Protein AF-X1GSB8-F1 (afdb_monomer_lite)

Secondary structure (DSSP, 8-state):
-PPP---TTSTTS-S----HHHHHHHHHHHHHHHSSHHHHHHHHHHTT--B-HHHHHHHHHHTTS---HHHHHHHHHHHHHTTSEEEEEETTTTEEEEEE-TTGGGGGGTT-

Sequence (112 aa):
MPLERREDLSESWSKHDKTADQTREFHALYLKAVNHPIRRAILEILNQKPMTEGELFEILKEREILNEKDMLKYHLDFLEKGYCIEKISDQQTNKTLYKITQEGTVVDYLDK

Foldseek 3Di:
DDDDDDPPVVPPPPDDPDPPVSVVVLVVLLCVLLPDPLSLVLLVVLVVDWDALVVSQVVCVVVVNDDDSVVSVVSVVSCVSNVQWDWDADPVVRGITIHGDPSNVCSVVPPD

Organism: NCBI:txid412755

Structure (mmCIF, N/CA/C/O backbone):
data_AF-X1GSB8-F1
#
_entry.id   AF-X1GSB8-F1
#
loop_
_atom_site.group_PDB
_atom_site.id
_atom_site.type_symbol
_atom_site.label_atom_id
_atom_site.label_alt_id
_atom_site.label_comp_id
_atom_site.label_asym_id
_atom_site.label_entity_id
_atom_site.label_seq_id
_atom_site.pdbx_PDB_ins_code
_atom_site.Cartn_x
_atom_site.Cartn_y
_atom_site.Cartn_z
_atom_site.occupancy
_atom_site.B_iso_or_equiv
_atom_site.auth_seq_id
_atom_site.auth_comp_id
_atom_site.auth_asym_id
_atom_site.auth_atom_id
_atom_site.pdbx_PDB_model_num
ATOM 1 N N . MET A 1 1 ? 36.207 39.137 -27.459 1.00 42.72 1 MET A N 1
ATOM 2 C CA . MET A 1 1 ? 34.744 38.969 -27.336 1.00 42.72 1 MET A CA 1
ATOM 3 C C . MET A 1 1 ? 34.481 37.527 -26.933 1.00 42.72 1 MET A C 1
ATOM 5 O O . MET A 1 1 ? 34.923 36.659 -27.677 1.00 42.72 1 MET A O 1
ATOM 9 N N . PRO A 1 2 ? 33.893 37.247 -25.758 1.00 40.47 2 PRO A N 1
ATOM 10 C CA . PRO A 1 2 ? 33.609 35.882 -25.337 1.00 40.47 2 PRO A CA 1
ATOM 11 C C . PRO A 1 2 ? 32.268 35.437 -25.930 1.00 40.47 2 PRO A C 1
ATOM 13 O O . PRO A 1 2 ? 31.261 36.120 -25.772 1.00 40.47 2 PRO A O 1
ATOM 16 N N . LEU A 1 3 ? 32.283 34.314 -26.645 1.00 46.50 3 LEU A N 1
ATOM 17 C CA . LEU A 1 3 ? 31.078 33.633 -27.108 1.00 46.50 3 LEU A CA 1
ATOM 18 C C . LEU A 1 3 ? 30.434 32.944 -25.902 1.00 46.50 3 LEU A C 1
ATOM 20 O O . LEU A 1 3 ? 31.074 32.160 -25.203 1.00 46.50 3 LEU A O 1
ATOM 24 N N . GLU A 1 4 ? 29.192 33.322 -25.629 1.00 50.09 4 GLU A N 1
ATOM 25 C CA . GLU A 1 4 ? 28.408 32.871 -24.491 1.00 50.09 4 GLU A CA 1
ATOM 26 C C . GLU A 1 4 ? 28.128 31.363 -24.541 1.00 50.09 4 GLU A C 1
ATOM 28 O O . GLU A 1 4 ? 27.802 30.791 -25.583 1.00 50.09 4 GLU A O 1
ATOM 33 N N . ARG A 1 5 ? 28.263 30.758 -23.355 1.00 53.19 5 ARG A N 1
ATOM 34 C CA . ARG A 1 5 ? 27.875 29.400 -22.966 1.00 53.19 5 ARG A CA 1
ATOM 35 C C . ARG A 1 5 ? 26.601 28.918 -23.673 1.00 53.19 5 ARG A C 1
ATOM 37 O O . ARG A 1 5 ? 25.530 29.479 -23.469 1.00 53.19 5 ARG A O 1
ATOM 44 N N . ARG A 1 6 ? 26.719 27.807 -24.401 1.00 53.28 6 ARG A N 1
ATOM 45 C CA . ARG A 1 6 ? 25.609 26.915 -24.767 1.00 53.28 6 ARG A CA 1
ATOM 46 C C . ARG A 1 6 ? 26.028 25.463 -24.562 1.00 53.28 6 ARG A C 1
ATOM 48 O O . ARG A 1 6 ? 26.211 24.735 -25.526 1.00 53.28 6 ARG A O 1
ATOM 55 N N . GLU A 1 7 ? 26.209 25.063 -23.310 1.00 44.41 7 GLU A N 1
ATOM 56 C CA . GLU A 1 7 ? 26.341 23.646 -22.926 1.00 44.41 7 GLU A CA 1
ATOM 57 C C . GLU A 1 7 ? 25.606 23.364 -21.601 1.00 44.41 7 GLU A C 1
ATOM 59 O O . GLU A 1 7 ? 25.982 22.482 -20.839 1.00 44.41 7 GLU A O 1
ATOM 64 N N . ASP A 1 8 ? 24.535 24.106 -21.310 1.00 45.81 8 ASP A N 1
ATOM 65 C CA . ASP A 1 8 ? 23.658 23.900 -20.146 1.00 45.81 8 ASP A CA 1
ATOM 66 C C . ASP A 1 8 ? 22.499 22.919 -20.418 1.00 45.81 8 ASP A C 1
ATOM 68 O O . ASP A 1 8 ? 21.674 22.663 -19.548 1.00 45.81 8 ASP A O 1
ATOM 72 N N . LEU A 1 9 ? 22.455 22.290 -21.598 1.00 46.22 9 LEU A N 1
ATOM 73 C CA . LEU A 1 9 ? 21.448 21.275 -21.944 1.00 46.22 9 LEU A CA 1
ATOM 74 C C . LEU A 1 9 ? 21.887 19.825 -21.663 1.00 46.22 9 LEU A C 1
ATOM 76 O O . LEU A 1 9 ? 21.150 18.897 -21.990 1.00 46.22 9 LEU A O 1
ATOM 80 N N . SER A 1 10 ? 23.048 19.602 -21.034 1.00 39.75 10 SER A N 1
ATOM 81 C CA . SER A 1 10 ? 23.478 18.258 -20.598 1.00 39.75 10 SER A CA 1
ATOM 82 C C . SER A 1 10 ? 23.073 17.919 -19.156 1.00 39.75 10 SER A C 1
ATOM 84 O O . SER A 1 10 ? 23.164 16.765 -18.739 1.00 39.75 10 SER A O 1
ATOM 86 N N . GLU A 1 11 ? 22.561 18.891 -18.394 1.00 41.50 11 GLU A N 1
ATOM 87 C CA . GLU A 1 11 ? 22.343 18.743 -16.949 1.00 41.50 11 GLU A CA 1
ATOM 88 C C . GLU A 1 11 ? 20.971 18.155 -16.565 1.00 41.50 11 GLU A C 1
ATOM 90 O O . GLU A 1 11 ? 20.666 18.005 -15.383 1.00 41.50 11 GLU A O 1
ATOM 95 N N . SER A 1 12 ? 20.142 17.759 -17.541 1.00 41.03 12 SER A N 1
ATOM 96 C CA . SER A 1 12 ? 18.791 17.235 -17.273 1.00 41.03 12 SER A CA 1
ATOM 97 C C . SER A 1 12 ? 18.587 15.743 -17.567 1.00 41.03 12 SER A C 1
ATOM 99 O O . SER A 1 12 ? 17.512 15.230 -17.254 1.00 41.03 12 SER A O 1
ATOM 101 N N . TRP A 1 13 ? 19.569 15.017 -18.114 1.00 33.41 13 TRP A N 1
ATOM 102 C CA . TRP A 1 13 ? 19.418 13.585 -18.452 1.00 33.41 13 TRP A CA 1
ATOM 103 C C . TRP A 1 13 ? 20.298 12.627 -17.631 1.00 33.41 13 TRP A C 1
ATOM 105 O O . TRP A 1 13 ? 20.325 11.435 -17.912 1.00 33.41 13 TRP A O 1
ATOM 115 N N . SER A 1 14 ? 20.972 13.097 -16.574 1.00 40.19 14 SER A N 1
ATOM 116 C CA . SER A 1 14 ? 21.894 12.275 -15.766 1.00 40.19 14 SER A CA 1
ATOM 117 C C . SER A 1 14 ? 21.388 11.909 -14.364 1.00 40.19 14 SER A C 1
ATOM 119 O O . SER A 1 14 ? 22.173 11.754 -13.428 1.00 40.19 14 SER A O 1
ATOM 121 N N . LYS A 1 15 ? 20.079 11.715 -14.177 1.00 42.41 15 LYS A N 1
ATOM 122 C CA . LYS A 1 15 ? 19.570 11.122 -12.930 1.00 42.41 15 LYS A CA 1
ATOM 123 C C . LYS A 1 15 ? 18.938 9.763 -13.192 1.00 42.41 15 LYS A C 1
ATOM 125 O O . LYS A 1 15 ? 17.732 9.639 -13.350 1.00 42.41 15 LYS A O 1
ATOM 130 N N . HIS A 1 16 ? 19.829 8.770 -13.143 1.00 43.00 16 HIS A N 1
ATOM 131 C CA . HIS A 1 16 ? 19.591 7.330 -13.019 1.00 43.00 16 HIS A CA 1
ATOM 132 C C . HIS A 1 16 ? 19.532 6.541 -14.327 1.00 43.00 16 HIS A C 1
ATOM 134 O O . HIS A 1 16 ? 18.508 5.966 -14.682 1.00 43.00 16 HIS A O 1
ATOM 140 N N . ASP A 1 17 ? 20.697 6.401 -14.962 1.00 48.06 17 ASP A N 1
ATOM 141 C CA . ASP A 1 17 ? 20.990 5.217 -15.771 1.00 48.06 17 ASP A CA 1
ATOM 142 C C . ASP A 1 17 ? 21.057 4.012 -14.808 1.00 48.06 17 ASP A C 1
ATOM 144 O O . ASP A 1 17 ? 22.088 3.722 -14.197 1.00 48.06 17 ASP A O 1
ATOM 148 N N . LYS A 1 18 ? 19.907 3.383 -14.535 1.00 56.56 18 LYS A N 1
ATOM 149 C CA . LYS A 1 18 ? 19.864 2.124 -13.779 1.00 56.56 18 LYS A CA 1
ATOM 150 C C . LYS A 1 18 ? 20.577 1.072 -14.626 1.00 56.56 18 LYS A C 1
ATOM 152 O O . LYS A 1 18 ? 20.245 0.900 -15.798 1.00 56.56 18 LYS A O 1
ATOM 157 N N . THR A 1 19 ? 21.547 0.359 -14.056 1.00 65.00 19 THR A N 1
ATOM 158 C CA . THR A 1 19 ? 22.216 -0.728 -14.787 1.00 65.00 19 THR A CA 1
ATOM 159 C C . THR A 1 19 ? 21.186 -1.786 -15.206 1.00 65.00 19 THR A C 1
ATOM 161 O O . THR A 1 19 ? 20.157 -1.958 -14.551 1.00 65.00 19 THR A O 1
ATOM 164 N N . ALA A 1 20 ? 21.434 -2.514 -16.301 1.00 67.31 20 ALA A N 1
ATOM 165 C CA . ALA A 1 20 ? 20.490 -3.513 -16.819 1.00 67.31 20 ALA A CA 1
ATOM 166 C C . ALA A 1 20 ? 20.045 -4.544 -15.756 1.00 67.31 20 ALA A C 1
ATOM 168 O O . ALA A 1 20 ? 18.897 -4.993 -15.768 1.00 67.31 20 ALA A O 1
ATOM 169 N N . ASP A 1 21 ? 20.925 -4.865 -14.805 1.00 65.38 21 ASP A N 1
ATOM 170 C CA . ASP A 1 21 ? 20.626 -5.748 -13.676 1.00 65.38 21 ASP A CA 1
ATOM 171 C C . ASP A 1 21 ? 19.705 -5.095 -12.637 1.00 65.38 21 ASP A C 1
ATOM 173 O O . ASP A 1 21 ? 18.730 -5.717 -12.221 1.00 65.38 21 ASP A O 1
ATOM 177 N N . GLN A 1 22 ? 19.918 -3.820 -12.294 1.00 63.53 22 GLN A N 1
ATOM 178 C CA . GLN A 1 22 ? 19.013 -3.072 -11.409 1.00 63.53 22 GLN A CA 1
ATOM 179 C C . GLN A 1 22 ? 17.611 -2.945 -12.014 1.00 63.53 22 GLN A C 1
ATOM 181 O O . GLN A 1 22 ? 16.605 -3.045 -11.311 1.00 63.53 22 GLN A O 1
ATOM 186 N N . THR A 1 23 ? 17.535 -2.767 -13.333 1.00 73.44 23 THR A N 1
ATOM 187 C CA . THR A 1 23 ? 16.269 -2.731 -14.072 1.00 73.44 23 THR A CA 1
ATOM 188 C C . THR A 1 23 ? 15.580 -4.100 -14.065 1.00 73.44 23 THR A C 1
ATOM 190 O O . THR A 1 23 ? 14.370 -4.172 -13.852 1.00 73.44 23 THR A O 1
ATOM 193 N N . ARG A 1 24 ? 16.325 -5.206 -14.208 1.00 76.44 24 ARG A N 1
ATOM 194 C CA . ARG A 1 24 ? 15.780 -6.573 -14.089 1.00 76.44 24 ARG A CA 1
ATOM 195 C C . ARG A 1 24 ? 15.260 -6.888 -12.693 1.00 76.44 24 ARG A C 1
ATOM 197 O O . ARG A 1 24 ? 14.158 -7.421 -12.572 1.00 76.44 24 ARG A O 1
ATOM 204 N N . GLU A 1 25 ? 16.032 -6.579 -11.658 1.00 79.69 25 GLU A N 1
ATOM 205 C CA . GLU A 1 25 ? 15.633 -6.805 -10.266 1.00 79.69 25 GLU A CA 1
ATOM 206 C C . GLU A 1 25 ? 14.380 -6.002 -9.917 1.00 79.69 25 GLU A C 1
ATOM 208 O O . GLU A 1 25 ? 13.433 -6.549 -9.344 1.00 79.69 25 GLU A O 1
ATOM 213 N N . PHE A 1 26 ? 14.329 -4.741 -10.352 1.00 80.00 26 PHE A N 1
ATOM 214 C C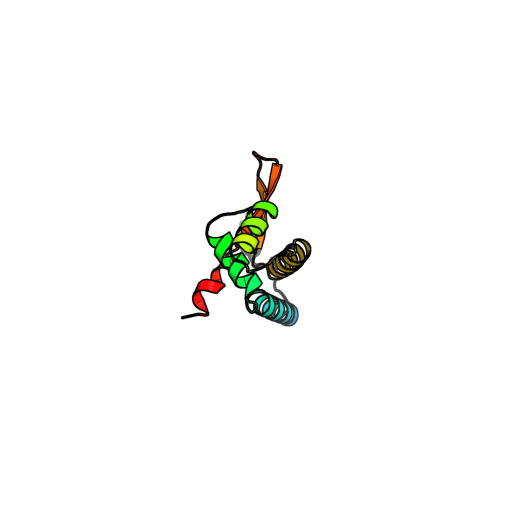A . PHE A 1 26 ? 13.149 -3.894 -10.225 1.00 80.00 26 PHE A CA 1
ATOM 215 C C . PHE A 1 26 ? 11.930 -4.505 -10.925 1.00 80.00 26 PHE A C 1
ATOM 217 O O . PHE A 1 26 ? 10.888 -4.668 -10.294 1.00 80.00 26 PHE A O 1
ATOM 224 N N . HIS A 1 27 ? 12.051 -4.903 -12.196 1.00 82.06 27 HIS A N 1
ATOM 225 C CA . HIS A 1 27 ? 10.934 -5.507 -12.929 1.00 82.06 27 HIS A CA 1
ATOM 226 C C . HIS A 1 27 ? 10.446 -6.803 -12.281 1.00 82.06 27 HIS A C 1
ATOM 228 O O . HIS A 1 27 ? 9.241 -7.027 -12.186 1.00 82.06 27 HIS A O 1
ATOM 234 N N . ALA A 1 28 ? 11.358 -7.649 -11.800 1.00 86.88 28 ALA A N 1
ATOM 235 C CA . ALA A 1 28 ? 10.992 -8.881 -11.113 1.00 86.88 28 ALA A CA 1
ATOM 236 C C . ALA A 1 28 ? 10.244 -8.600 -9.801 1.00 86.88 28 ALA A C 1
ATOM 238 O O . ALA A 1 28 ? 9.274 -9.291 -9.483 1.00 86.88 28 ALA A O 1
ATOM 239 N N . LEU A 1 29 ? 10.677 -7.594 -9.039 1.00 87.81 29 LEU A N 1
ATOM 240 C CA . LEU A 1 29 ? 10.024 -7.189 -7.797 1.00 87.81 29 LEU A CA 1
ATOM 241 C C . LEU A 1 29 ? 8.646 -6.576 -8.055 1.00 87.81 29 LEU A C 1
ATOM 243 O O . LEU A 1 29 ? 7.681 -6.962 -7.399 1.00 87.81 29 LEU A O 1
ATOM 247 N N . TYR A 1 30 ? 8.546 -5.697 -9.051 1.00 88.44 30 TYR A N 1
ATOM 248 C CA . TYR A 1 30 ? 7.292 -5.115 -9.514 1.00 88.44 30 TYR A CA 1
ATOM 249 C C . TYR A 1 30 ? 6.288 -6.197 -9.928 1.00 88.44 30 TYR A C 1
ATOM 251 O O . TYR A 1 30 ? 5.177 -6.242 -9.405 1.00 88.44 30 TYR A O 1
ATOM 259 N N . LEU A 1 31 ? 6.697 -7.136 -10.789 1.00 88.38 31 LEU A N 1
ATOM 260 C CA . LEU A 1 31 ? 5.835 -8.237 -11.230 1.00 88.38 31 LEU A CA 1
ATOM 261 C C . LEU A 1 31 ? 5.354 -9.084 -10.051 1.00 88.38 31 LEU A C 1
ATOM 263 O O . LEU A 1 31 ? 4.181 -9.441 -9.984 1.00 88.38 31 LEU A O 1
ATOM 267 N N . LYS A 1 32 ? 6.228 -9.374 -9.080 1.00 90.00 32 LYS A N 1
ATOM 268 C CA . LYS A 1 32 ? 5.823 -10.061 -7.845 1.00 90.00 32 LYS A CA 1
ATOM 269 C C . LYS A 1 32 ? 4.831 -9.231 -7.028 1.00 90.00 32 LYS A C 1
ATOM 271 O O . LYS A 1 32 ? 3.951 -9.811 -6.392 1.00 90.00 32 LYS A O 1
ATOM 276 N N . ALA A 1 33 ? 4.967 -7.906 -7.018 1.00 90.88 33 ALA A N 1
ATOM 277 C CA . ALA A 1 33 ? 4.103 -7.015 -6.255 1.00 90.88 33 ALA A CA 1
ATOM 278 C C . ALA A 1 33 ? 2.680 -7.035 -6.821 1.00 90.88 33 ALA A C 1
ATOM 280 O O . ALA A 1 33 ? 1.738 -7.281 -6.067 1.00 90.88 33 ALA A O 1
ATOM 281 N N . VAL A 1 34 ? 2.535 -6.897 -8.139 1.00 89.56 34 VAL A N 1
ATOM 282 C CA . VAL A 1 34 ? 1.222 -6.855 -8.801 1.00 89.56 34 VAL A CA 1
ATOM 283 C C . VAL A 1 34 ? 0.588 -8.239 -8.989 1.00 89.56 34 VAL A C 1
ATOM 285 O O . VAL A 1 34 ? -0.631 -8.354 -8.943 1.00 89.56 34 VAL A O 1
ATOM 288 N N . ASN A 1 35 ? 1.369 -9.322 -9.094 1.00 89.50 35 ASN A N 1
ATOM 289 C CA . ASN A 1 35 ? 0.843 -10.688 -9.262 1.00 89.50 35 ASN A CA 1
ATOM 290 C C . ASN A 1 35 ? 0.467 -11.362 -7.931 1.00 89.50 35 ASN A C 1
ATOM 292 O O . ASN A 1 35 ? 0.911 -12.472 -7.631 1.00 89.50 35 ASN A O 1
ATOM 296 N N . HIS A 1 36 ? -0.335 -10.697 -7.098 1.00 92.94 36 HIS A N 1
ATOM 297 C CA . HIS A 1 36 ? -0.855 -11.288 -5.863 1.00 92.94 36 HIS A CA 1
ATOM 298 C C . HIS A 1 36 ? -2.244 -10.748 -5.524 1.00 92.94 36 HIS A C 1
ATOM 300 O O . HIS A 1 36 ? -2.395 -9.531 -5.411 1.00 92.94 36 HIS A O 1
ATOM 306 N N . PRO A 1 37 ? -3.243 -11.614 -5.273 1.00 92.69 37 PRO A N 1
ATOM 307 C CA . PRO A 1 37 ? -4.648 -11.211 -5.181 1.00 92.69 37 PRO A CA 1
ATOM 308 C C . PRO A 1 37 ? -4.894 -10.137 -4.115 1.00 92.69 37 PRO A C 1
ATOM 310 O O . PRO A 1 37 ? -5.491 -9.109 -4.406 1.00 92.69 37 PRO A O 1
ATOM 313 N N . ILE A 1 38 ? -4.331 -10.303 -2.912 1.00 95.62 38 ILE A N 1
ATOM 314 C CA . ILE A 1 38 ? -4.483 -9.308 -1.835 1.00 95.62 38 ILE A CA 1
ATOM 315 C C . ILE A 1 38 ? -3.847 -7.960 -2.210 1.00 95.62 38 ILE A C 1
ATOM 317 O O . ILE A 1 38 ? -4.390 -6.906 -1.896 1.00 95.62 38 ILE A O 1
ATOM 321 N N . ARG A 1 39 ? -2.705 -7.972 -2.909 1.00 95.81 39 ARG A N 1
ATOM 322 C CA . ARG A 1 39 ? -2.013 -6.740 -3.307 1.00 95.81 39 ARG A CA 1
ATOM 323 C C . ARG A 1 39 ? -2.767 -6.017 -4.417 1.00 95.81 39 ARG A C 1
ATOM 325 O O . ARG A 1 39 ? -2.871 -4.799 -4.358 1.00 95.81 39 ARG A O 1
ATOM 332 N N . ARG A 1 40 ? -3.353 -6.758 -5.361 1.00 94.19 40 ARG A N 1
ATOM 333 C CA . ARG A 1 40 ? -4.259 -6.205 -6.378 1.00 94.19 40 ARG A CA 1
ATOM 334 C C . ARG A 1 40 ? -5.478 -5.558 -5.733 1.00 94.19 40 ARG A C 1
ATOM 336 O O . ARG A 1 40 ? -5.728 -4.392 -5.997 1.00 94.19 40 ARG A O 1
ATOM 343 N N . ALA A 1 41 ? -6.122 -6.241 -4.788 1.00 95.00 41 ALA A N 1
ATOM 344 C CA . ALA A 1 41 ? -7.243 -5.673 -4.042 1.00 95.00 41 ALA A CA 1
ATOM 345 C C . ALA A 1 41 ? -6.861 -4.392 -3.276 1.00 95.00 41 ALA A C 1
ATOM 347 O O . ALA A 1 41 ? -7.610 -3.419 -3.285 1.00 95.00 41 ALA A O 1
ATOM 348 N N . ILE A 1 42 ? -5.682 -4.359 -2.640 1.00 96.62 42 ILE A N 1
ATOM 349 C CA . ILE A 1 42 ? -5.157 -3.140 -2.002 1.00 96.62 42 ILE A CA 1
ATOM 350 C C . ILE A 1 42 ? -5.009 -2.010 -3.028 1.00 96.62 42 ILE A C 1
ATOM 352 O O . ILE A 1 42 ? -5.457 -0.894 -2.770 1.00 96.62 42 ILE A O 1
ATOM 356 N N . LEU A 1 43 ? -4.398 -2.288 -4.183 1.00 95.88 43 LEU A N 1
ATOM 357 C CA . LEU A 1 43 ? -4.197 -1.297 -5.240 1.00 95.88 43 LEU A CA 1
ATOM 358 C C . LEU A 1 43 ? -5.532 -0.792 -5.803 1.00 95.88 43 LEU A C 1
ATOM 360 O O . LEU A 1 43 ? -5.708 0.415 -5.915 1.00 95.88 43 LEU A O 1
ATOM 364 N N . GLU A 1 44 ? -6.505 -1.667 -6.052 1.00 94.25 44 GLU A N 1
ATOM 365 C CA . GLU A 1 44 ? -7.860 -1.296 -6.491 1.00 94.25 44 GLU A CA 1
ATOM 366 C C . GLU A 1 44 ? -8.558 -0.348 -5.504 1.00 94.25 44 GLU A C 1
ATOM 368 O O . GLU A 1 44 ? -9.188 0.631 -5.911 1.00 94.25 44 GLU A O 1
ATOM 373 N N . ILE A 1 45 ? -8.432 -0.608 -4.197 1.00 95.75 45 ILE A N 1
ATOM 374 C CA . ILE A 1 45 ? -9.001 0.251 -3.148 1.00 95.75 45 ILE A CA 1
ATOM 375 C C . ILE A 1 45 ? -8.292 1.614 -3.127 1.00 95.75 45 ILE A C 1
ATOM 377 O O . ILE A 1 45 ? -8.955 2.654 -3.103 1.00 95.75 45 ILE A O 1
ATOM 381 N N . LEU A 1 46 ? -6.956 1.623 -3.173 1.00 95.94 46 LEU A N 1
ATOM 382 C CA . LEU A 1 46 ? -6.147 2.849 -3.153 1.00 95.94 46 LEU A CA 1
ATOM 383 C C . LEU A 1 46 ? -6.251 3.670 -4.446 1.00 95.94 46 LEU A C 1
ATOM 385 O O . LEU A 1 46 ? -5.981 4.872 -4.41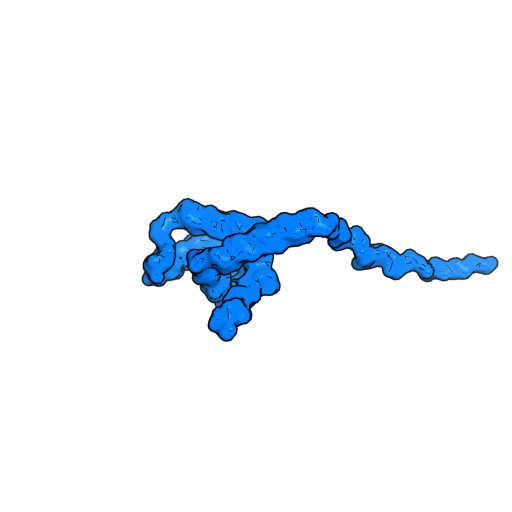9 1.00 95.94 46 LEU A O 1
ATOM 389 N N . ASN A 1 47 ? -6.678 3.059 -5.554 1.00 94.12 47 ASN A N 1
ATOM 390 C CA . ASN A 1 47 ? -6.954 3.750 -6.816 1.00 94.12 47 ASN A CA 1
ATOM 391 C C . ASN A 1 47 ? -8.131 4.733 -6.698 1.00 94.12 47 ASN A C 1
ATOM 393 O O . ASN A 1 47 ? -8.213 5.703 -7.445 1.00 94.12 47 ASN A O 1
ATOM 397 N N . GLN A 1 48 ? -9.029 4.525 -5.730 1.00 93.31 48 GLN A N 1
ATOM 398 C CA . GLN A 1 48 ? -10.166 5.419 -5.498 1.00 93.31 48 GLN A CA 1
ATOM 399 C C . GLN A 1 48 ? -9.760 6.691 -4.747 1.00 93.31 48 GLN A C 1
ATOM 401 O O . GLN A 1 48 ? -10.206 7.788 -5.081 1.00 93.31 48 GLN A O 1
ATOM 406 N N . LYS A 1 49 ? -8.945 6.547 -3.696 1.00 94.81 49 LYS A N 1
ATO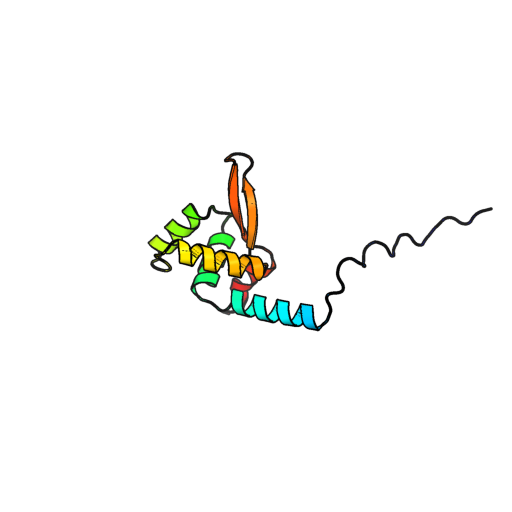M 407 C CA . LYS A 1 49 ? -8.423 7.655 -2.886 1.00 94.81 49 LYS A CA 1
ATOM 408 C C . LYS A 1 49 ? -7.279 7.190 -1.976 1.00 94.81 49 LYS A C 1
ATOM 410 O O . LYS A 1 49 ? -7.249 6.016 -1.604 1.00 94.81 49 LYS A O 1
ATOM 415 N N . PRO A 1 50 ? -6.404 8.107 -1.524 1.00 96.31 50 PRO A N 1
ATOM 416 C CA . PRO A 1 50 ? -5.461 7.815 -0.452 1.00 96.31 50 PRO A CA 1
ATOM 417 C C . PRO A 1 50 ? -6.175 7.440 0.852 1.00 96.31 50 PRO A C 1
ATOM 419 O O . PRO A 1 50 ? -7.219 8.011 1.176 1.00 96.31 50 PRO A O 1
ATOM 422 N N . MET A 1 51 ? -5.605 6.503 1.608 1.00 97.38 51 MET A N 1
ATOM 423 C CA . MET A 1 51 ? -6.186 6.004 2.862 1.00 97.38 51 MET A CA 1
ATOM 424 C C . MET A 1 51 ? -5.117 5.749 3.918 1.00 97.38 51 MET A C 1
ATOM 426 O O . MET A 1 51 ? -3.971 5.427 3.606 1.00 97.38 51 MET A O 1
ATOM 430 N N . THR A 1 52 ? -5.493 5.846 5.185 1.00 97.38 52 THR A N 1
ATOM 431 C CA . THR A 1 52 ? -4.665 5.365 6.297 1.00 97.38 52 THR A CA 1
ATOM 432 C C . THR A 1 52 ? -4.595 3.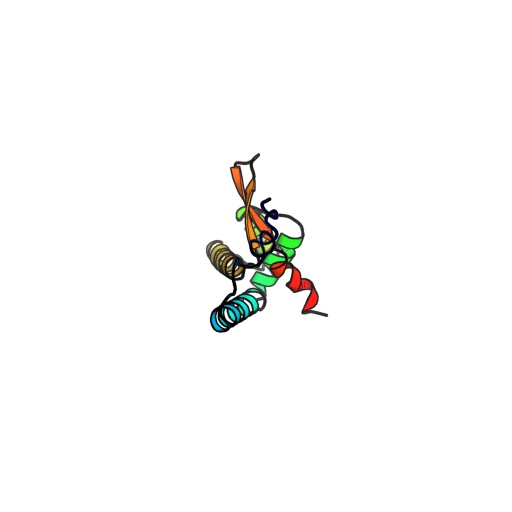833 6.312 1.00 97.38 52 THR A C 1
ATOM 434 O O . THR A 1 52 ? -5.469 3.152 5.776 1.00 97.38 52 THR A O 1
ATOM 437 N N . GLU A 1 53 ? -3.596 3.267 7.002 1.00 97.12 53 GLU A N 1
ATOM 438 C CA . GLU A 1 53 ? -3.520 1.810 7.240 1.00 97.12 53 GLU A CA 1
ATOM 439 C C . GLU A 1 53 ? -4.801 1.267 7.895 1.00 97.12 53 GLU A C 1
ATOM 441 O O . GLU A 1 53 ? -5.249 0.174 7.570 1.00 97.12 53 GLU A O 1
ATOM 446 N N . GLY A 1 54 ? -5.389 2.036 8.819 1.00 96.69 54 GLY A N 1
ATOM 447 C CA . GLY A 1 54 ? -6.599 1.641 9.538 1.00 96.69 54 GLY A CA 1
ATOM 448 C C . GLY A 1 54 ? -7.826 1.573 8.634 1.00 96.69 54 GLY A C 1
ATOM 449 O O . GLY A 1 54 ? -8.509 0.559 8.628 1.00 96.69 54 GLY A O 1
ATOM 450 N N . GLU A 1 55 ? -8.076 2.614 7.837 1.00 97.25 55 GLU A N 1
ATOM 451 C CA . GLU A 1 55 ? -9.198 2.628 6.884 1.00 97.25 55 GLU A CA 1
ATOM 452 C C . GLU A 1 55 ? -9.076 1.502 5.857 1.00 97.25 55 GLU A C 1
ATOM 454 O O . GLU A 1 55 ? -10.049 0.806 5.577 1.00 97.25 55 GLU A O 1
ATOM 459 N N . LEU A 1 56 ? -7.866 1.291 5.334 1.00 97.75 56 LEU A N 1
ATOM 460 C CA . LEU A 1 56 ? -7.600 0.219 4.384 1.00 97.75 56 LEU A CA 1
ATOM 461 C C . LEU A 1 56 ? -7.832 -1.164 5.011 1.00 97.75 56 LEU A C 1
ATOM 463 O O . LEU A 1 56 ? -8.416 -2.035 4.369 1.00 97.75 56 LEU A O 1
ATOM 467 N N . PHE A 1 57 ? -7.402 -1.367 6.260 1.00 98.25 57 PHE A N 1
ATOM 468 C CA . PHE A 1 57 ? -7.612 -2.620 6.982 1.00 98.25 57 PHE A CA 1
ATOM 469 C C . PHE A 1 57 ? -9.096 -2.933 7.185 1.00 98.25 57 PHE A C 1
ATOM 471 O O . PHE A 1 57 ? -9.509 -4.055 6.901 1.00 98.25 57 PHE A O 1
ATOM 478 N N . GLU A 1 58 ? -9.897 -1.959 7.627 1.00 98.19 58 GLU A N 1
ATOM 479 C CA . GLU A 1 58 ? -11.333 -2.180 7.836 1.00 98.19 58 GLU A CA 1
ATOM 480 C C . GLU A 1 58 ? -12.034 -2.562 6.525 1.00 98.19 58 GLU A C 1
ATOM 482 O O . GL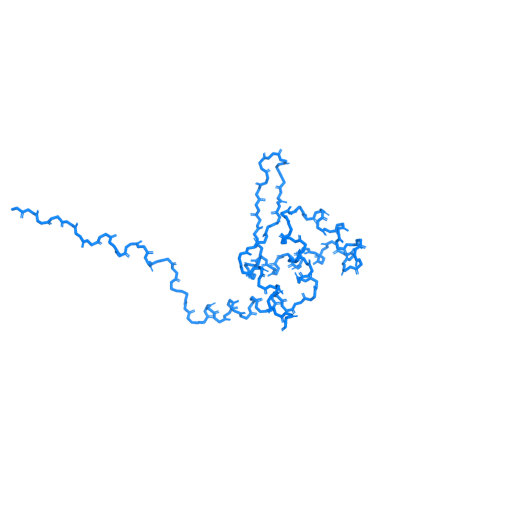U A 1 58 ? -12.755 -3.555 6.497 1.00 98.19 58 GLU A O 1
ATOM 487 N N . ILE A 1 59 ? -11.733 -1.886 5.408 1.00 97.75 59 ILE A N 1
ATOM 488 C CA . ILE A 1 59 ? -12.312 -2.233 4.096 1.00 97.75 59 ILE A CA 1
ATOM 489 C C . ILE A 1 59 ? -11.923 -3.655 3.666 1.00 97.75 59 ILE A C 1
ATOM 491 O O . ILE A 1 59 ? -12.758 -4.406 3.161 1.00 97.75 59 ILE A O 1
ATOM 495 N N . LEU A 1 60 ? -10.655 -4.044 3.830 1.00 97.69 60 LEU A N 1
ATOM 496 C CA . LEU A 1 60 ? -10.188 -5.385 3.455 1.00 97.69 60 LEU A CA 1
ATOM 497 C C . LEU A 1 60 ? -10.817 -6.481 4.317 1.00 97.69 60 LEU A C 1
ATOM 499 O O . LEU A 1 60 ? -11.109 -7.565 3.807 1.00 97.69 60 LEU A O 1
ATOM 503 N N . LYS A 1 61 ? -11.029 -6.192 5.600 1.00 97.56 61 LYS A N 1
ATOM 504 C CA . LYS A 1 61 ? -11.674 -7.092 6.551 1.00 97.56 61 LYS A CA 1
ATOM 505 C C . LYS A 1 61 ? -13.164 -7.244 6.254 1.00 97.56 61 LYS A C 1
ATOM 507 O O . LYS A 1 61 ? -13.658 -8.365 6.223 1.00 97.56 61 LYS A O 1
ATOM 512 N N . GLU A 1 62 ? -13.864 -6.146 5.971 1.00 97.56 62 GLU A N 1
ATOM 513 C CA . GLU A 1 62 ? -15.276 -6.152 5.553 1.00 97.56 62 GLU A CA 1
ATOM 514 C C . GLU A 1 62 ? -15.499 -6.940 4.257 1.00 97.56 62 GLU A C 1
ATOM 516 O O . GLU A 1 62 ? -16.534 -7.579 4.092 1.00 97.56 62 GLU A O 1
ATOM 521 N N . ARG A 1 63 ? -14.520 -6.924 3.345 1.00 96.94 63 ARG A N 1
ATOM 522 C CA . ARG A 1 63 ? -14.537 -7.706 2.098 1.00 96.94 63 ARG A CA 1
ATOM 523 C C . ARG A 1 63 ? -14.054 -9.152 2.261 1.00 96.94 63 ARG A C 1
ATOM 525 O O . ARG A 1 63 ? -13.928 -9.845 1.257 1.00 96.94 63 ARG A O 1
ATOM 532 N N . GLU A 1 64 ? -13.737 -9.587 3.481 1.00 96.69 64 GLU A N 1
ATOM 533 C CA . GLU A 1 64 ? -13.202 -10.924 3.791 1.00 96.69 64 GLU A CA 1
ATOM 534 C C . GLU A 1 64 ? -11.896 -11.269 3.037 1.00 96.69 64 GLU A C 1
ATOM 536 O O . GLU A 1 64 ? -11.565 -12.435 2.830 1.00 96.69 64 GLU A O 1
ATOM 541 N N . ILE A 1 65 ? -11.119 -10.255 2.633 1.00 96.62 65 ILE A N 1
ATOM 542 C CA . ILE A 1 65 ? -9.861 -10.423 1.881 1.00 96.62 65 ILE A CA 1
ATOM 543 C C . ILE A 1 65 ? -8.685 -10.669 2.830 1.00 96.62 65 ILE A C 1
ATOM 545 O O . ILE A 1 65 ? -7.767 -11.428 2.511 1.00 96.62 65 ILE A O 1
ATOM 549 N N . LEU A 1 66 ? -8.678 -9.994 3.982 1.00 95.88 66 LEU A N 1
ATOM 550 C CA . LEU A 1 66 ? -7.583 -10.047 4.947 1.00 95.88 66 LEU A CA 1
ATOM 551 C C . LEU A 1 66 ? -8.089 -9.726 6.358 1.00 95.88 66 LEU A C 1
ATOM 553 O O . LEU A 1 66 ? -8.742 -8.711 6.569 1.00 95.88 66 LEU A O 1
ATOM 557 N N . ASN A 1 67 ? -7.724 -10.568 7.331 1.00 94.31 67 ASN A N 1
ATOM 558 C CA . ASN A 1 67 ? -8.187 -10.459 8.723 1.00 94.31 67 ASN A CA 1
ATOM 559 C C . ASN A 1 67 ? -7.082 -10.091 9.730 1.00 94.31 67 ASN A C 1
ATOM 561 O O . ASN A 1 67 ? -7.377 -9.779 10.883 1.00 94.31 67 ASN A O 1
ATOM 565 N N . GLU A 1 68 ? -5.814 -10.109 9.313 1.00 95.69 68 GLU A N 1
ATOM 566 C CA . GLU A 1 68 ? -4.657 -9.914 10.192 1.00 95.69 68 GLU A CA 1
ATOM 567 C C . GLU A 1 68 ? -3.893 -8.636 9.844 1.00 95.69 68 GLU A C 1
ATOM 569 O O . GLU A 1 68 ? -3.338 -8.499 8.757 1.00 95.69 68 GLU A O 1
ATOM 574 N N . LYS A 1 69 ? -3.809 -7.693 10.785 1.00 93.56 69 LYS A N 1
ATOM 575 C CA . LYS A 1 69 ? -3.210 -6.375 10.524 1.00 93.56 69 LYS A CA 1
ATOM 576 C C . LYS A 1 69 ? -1.726 -6.437 10.140 1.00 93.56 69 LYS A C 1
ATOM 578 O O . LYS A 1 69 ? -1.273 -5.649 9.315 1.00 93.56 69 LYS A O 1
ATOM 583 N N . ASP A 1 70 ? -0.966 -7.380 10.688 1.00 95.69 70 ASP A N 1
ATOM 584 C CA . ASP A 1 70 ? 0.452 -7.518 10.341 1.00 95.69 70 ASP A CA 1
ATOM 585 C C . ASP A 1 70 ? 0.659 -8.076 8.924 1.00 95.69 70 ASP A C 1
ATOM 587 O O . ASP A 1 70 ? 1.615 -7.689 8.247 1.00 95.69 70 ASP A O 1
ATOM 591 N N . MET A 1 71 ? -0.292 -8.866 8.409 1.00 96.44 71 MET A N 1
ATOM 592 C CA . MET A 1 71 ? -0.306 -9.263 6.998 1.00 96.44 71 MET A CA 1
ATOM 593 C C . MET A 1 71 ? -0.525 -8.057 6.081 1.00 96.44 71 MET A C 1
ATOM 595 O O . MET A 1 71 ? 0.120 -7.957 5.036 1.00 96.44 71 MET A O 1
ATOM 599 N N . LEU A 1 72 ? -1.368 -7.093 6.476 1.00 97.56 72 LEU A N 1
ATOM 600 C CA . LEU A 1 72 ? -1.539 -5.857 5.705 1.00 97.56 72 LEU A CA 1
ATOM 601 C C . LEU A 1 72 ? -0.213 -5.095 5.598 1.00 97.56 72 LEU A C 1
ATOM 603 O O . LEU A 1 72 ? 0.178 -4.711 4.497 1.00 97.56 72 LEU A O 1
ATOM 607 N N . LYS A 1 73 ? 0.513 -4.928 6.708 1.00 96.81 73 LYS A N 1
ATOM 608 C CA . LYS A 1 73 ? 1.824 -4.256 6.698 1.00 96.81 73 LYS A CA 1
ATOM 609 C C . LYS A 1 73 ? 2.821 -4.955 5.781 1.00 96.81 73 LYS A C 1
ATOM 611 O O . LYS A 1 73 ? 3.524 -4.282 5.034 1.00 96.81 73 LYS A O 1
ATOM 616 N N . TYR A 1 74 ? 2.847 -6.288 5.794 1.00 96.75 74 TYR A N 1
ATOM 617 C CA . TYR A 1 74 ? 3.682 -7.070 4.882 1.00 96.75 74 TYR A CA 1
ATOM 618 C C . TYR A 1 74 ? 3.346 -6.784 3.410 1.00 96.75 74 TYR A C 1
ATOM 620 O O . TYR A 1 74 ? 4.241 -6.572 2.590 1.00 96.75 74 TYR A O 1
ATOM 628 N N . HIS A 1 75 ? 2.058 -6.738 3.064 1.00 97.12 75 HIS A N 1
ATOM 629 C CA . HIS A 1 75 ? 1.635 -6.419 1.702 1.00 97.12 75 HIS A CA 1
ATOM 630 C C . HIS A 1 75 ? 1.961 -4.976 1.303 1.00 97.12 75 HIS A C 1
ATOM 632 O O . HIS A 1 75 ? 2.406 -4.764 0.175 1.00 97.12 75 HIS A O 1
ATOM 638 N N . LEU A 1 76 ? 1.790 -4.011 2.210 1.00 97.56 76 LEU A N 1
ATOM 639 C CA . LEU A 1 76 ? 2.119 -2.603 1.975 1.00 97.56 76 LEU A CA 1
ATOM 640 C C . LEU A 1 76 ? 3.623 -2.390 1.772 1.00 97.56 76 LEU A C 1
ATOM 642 O O . LEU A 1 76 ? 4.002 -1.734 0.809 1.00 97.56 76 LEU A O 1
ATOM 646 N N . ASP A 1 77 ? 4.476 -2.997 2.601 1.00 96.25 77 ASP A N 1
ATOM 647 C CA . ASP A 1 77 ? 5.939 -2.943 2.439 1.00 96.25 77 ASP A CA 1
ATOM 648 C C . ASP A 1 77 ? 6.373 -3.519 1.083 1.00 96.25 77 ASP A C 1
ATOM 650 O O . ASP A 1 77 ? 7.210 -2.951 0.382 1.00 96.25 77 ASP A O 1
ATOM 654 N N . PHE A 1 78 ? 5.752 -4.621 0.656 1.00 95.31 78 PHE A N 1
ATOM 655 C CA . PHE A 1 78 ? 6.038 -5.209 -0.651 1.00 95.31 78 PHE A CA 1
ATOM 656 C C . PHE A 1 78 ? 5.612 -4.293 -1.810 1.00 95.31 78 PHE A C 1
ATOM 658 O O . PHE A 1 78 ? 6.346 -4.152 -2.788 1.00 95.31 78 PHE A O 1
ATOM 665 N N . LEU A 1 79 ? 4.433 -3.673 -1.711 1.00 96.31 79 LEU A N 1
ATOM 666 C CA . LEU A 1 79 ? 3.919 -2.732 -2.710 1.00 96.31 79 LEU A CA 1
ATOM 667 C C . LEU A 1 79 ? 4.757 -1.448 -2.782 1.00 96.31 79 LEU A C 1
ATOM 669 O O . LEU A 1 79 ? 5.005 -0.953 -3.878 1.00 96.31 79 LEU A O 1
ATOM 673 N N . GLU A 1 80 ? 5.221 -0.936 -1.643 1.00 96.00 80 GLU A N 1
ATOM 674 C CA . GLU A 1 80 ? 6.101 0.236 -1.551 1.00 96.00 80 GLU A CA 1
ATOM 675 C C . GLU A 1 80 ? 7.464 -0.058 -2.192 1.00 96.00 80 GLU A C 1
ATOM 677 O O . GLU A 1 80 ? 7.928 0.699 -3.041 1.00 96.00 80 GLU A O 1
ATOM 682 N N . LYS A 1 81 ? 8.068 -1.216 -1.890 1.00 93.50 81 LYS A N 1
ATOM 683 C CA . LYS A 1 81 ? 9.311 -1.677 -2.540 1.00 93.50 81 LYS A CA 1
ATOM 684 C C . LYS A 1 81 ? 9.148 -1.912 -4.043 1.00 93.50 81 LYS A C 1
ATOM 686 O O . LYS A 1 81 ? 10.091 -1.715 -4.804 1.00 93.50 81 LYS A O 1
ATOM 691 N N . GLY A 1 82 ? 7.960 -2.339 -4.465 1.00 92.56 82 GLY A N 1
ATOM 692 C CA . GLY A 1 82 ? 7.570 -2.461 -5.869 1.00 92.56 82 GLY A CA 1
ATOM 693 C C . GLY A 1 82 ? 7.173 -1.135 -6.523 1.00 92.56 82 GLY A C 1
ATOM 694 O O . GLY A 1 82 ? 6.721 -1.163 -7.664 1.00 92.56 82 GLY A O 1
ATOM 695 N N . TYR A 1 83 ? 7.306 -0.001 -5.823 1.00 92.38 83 TYR A N 1
ATOM 696 C CA . TYR A 1 83 ? 6.933 1.340 -6.284 1.00 92.38 83 TYR A CA 1
ATOM 697 C C . TYR A 1 83 ? 5.475 1.465 -6.736 1.00 92.38 83 TYR A C 1
ATOM 699 O O . TYR A 1 83 ? 5.146 2.354 -7.509 1.00 92.38 83 TYR A O 1
ATOM 707 N N . CYS A 1 84 ? 4.590 0.586 -6.265 1.00 94.88 84 CYS A N 1
ATOM 708 C CA . CYS A 1 84 ? 3.168 0.599 -6.608 1.00 94.88 84 CYS A CA 1
ATOM 709 C C . CYS A 1 84 ? 2.371 1.584 -5.735 1.00 94.88 84 CYS A C 1
ATOM 711 O O . CYS A 1 84 ? 1.281 2.014 -6.112 1.00 94.88 84 CYS A O 1
ATOM 713 N N . ILE A 1 85 ? 2.898 1.913 -4.551 1.00 97.31 85 ILE A N 1
ATOM 714 C CA . ILE A 1 85 ? 2.309 2.867 -3.607 1.00 97.31 85 ILE A CA 1
ATOM 715 C C . ILE A 1 85 ? 3.390 3.754 -2.987 1.00 97.31 85 ILE A C 1
ATOM 717 O O . ILE A 1 85 ? 4.552 3.360 -2.890 1.00 97.31 85 ILE A O 1
ATOM 721 N N . GLU A 1 86 ? 2.981 4.921 -2.508 1.00 97.31 86 GLU A N 1
ATOM 722 C CA . GLU A 1 86 ? 3.801 5.866 -1.752 1.00 97.31 86 GLU A CA 1
ATOM 723 C C . GLU A 1 86 ? 3.104 6.276 -0.445 1.00 97.31 86 GLU A C 1
ATOM 725 O O . GLU A 1 86 ? 1.872 6.265 -0.346 1.00 97.31 86 GLU A O 1
ATOM 730 N N . LYS A 1 87 ? 3.894 6.658 0.564 1.00 97.06 87 LYS A N 1
ATOM 731 C CA . LYS A 1 87 ? 3.390 7.264 1.802 1.00 97.06 87 LYS A CA 1
ATOM 732 C C . LYS A 1 87 ? 3.382 8.779 1.665 1.00 97.06 87 LYS A C 1
ATOM 734 O O . LYS A 1 87 ? 4.413 9.382 1.380 1.00 97.06 87 LYS A O 1
ATOM 739 N N . ILE A 1 88 ? 2.243 9.394 1.946 1.00 96.00 88 ILE A N 1
ATOM 740 C CA . ILE A 1 88 ? 2.089 10.849 2.007 1.00 96.00 88 ILE A CA 1
ATOM 741 C C . ILE A 1 88 ? 1.652 11.265 3.412 1.00 96.00 88 ILE A C 1
ATOM 743 O O . ILE A 1 88 ? 0.991 10.506 4.124 1.00 96.00 88 ILE A O 1
ATOM 747 N N . SER A 1 89 ? 2.036 12.471 3.824 1.00 94.31 89 SER A N 1
ATOM 748 C CA . SER A 1 89 ? 1.589 13.047 5.092 1.00 94.31 89 SER A CA 1
ATOM 749 C C . SER A 1 89 ? 0.349 13.899 4.861 1.00 94.31 89 SER A C 1
ATOM 751 O O . SER A 1 89 ? 0.372 14.817 4.038 1.00 94.31 89 SER A O 1
ATOM 753 N N . ASP A 1 90 ? -0.723 13.612 5.589 1.00 90.44 90 ASP A N 1
ATOM 754 C CA . ASP A 1 90 ? -1.873 14.501 5.670 1.00 90.44 90 ASP A CA 1
ATOM 755 C C . ASP A 1 90 ? -1.569 15.631 6.658 1.00 90.44 90 ASP A C 1
ATOM 757 O O . ASP A 1 90 ? -1.518 15.422 7.871 1.00 90.44 90 ASP A O 1
ATOM 761 N N . GLN A 1 91 ? -1.383 16.844 6.138 1.00 86.94 91 GLN A N 1
ATOM 762 C CA . GLN A 1 91 ? -1.067 18.019 6.951 1.00 86.94 91 GLN A CA 1
ATOM 763 C C . GLN A 1 91 ? -2.206 18.435 7.893 1.00 86.94 91 GLN A C 1
ATOM 765 O O . GLN A 1 91 ? -1.944 19.112 8.885 1.00 86.94 91 GLN A O 1
ATOM 770 N N . GLN A 1 92 ? -3.453 18.046 7.614 1.00 86.62 92 GLN A N 1
ATOM 771 C CA . GLN A 1 92 ? -4.602 18.398 8.452 1.00 86.62 92 GLN A CA 1
ATOM 772 C C . GLN A 1 92 ? -4.757 17.445 9.635 1.00 86.62 92 GLN A C 1
ATOM 774 O O . GLN A 1 92 ? -5.074 17.880 10.741 1.00 86.62 92 GLN A O 1
ATOM 779 N N . THR A 1 93 ? -4.533 16.148 9.419 1.00 89.56 93 THR A N 1
ATOM 780 C CA . THR A 1 93 ? -4.737 15.121 10.454 1.00 89.56 93 THR A CA 1
ATOM 781 C C . THR A 1 93 ? -3.440 14.613 11.081 1.00 89.56 93 THR A C 1
ATOM 783 O O . THR A 1 93 ? -3.489 13.881 12.070 1.00 89.56 93 THR A O 1
ATOM 786 N N . ASN A 1 94 ? -2.286 15.009 10.535 1.00 91.81 94 ASN A N 1
ATOM 787 C CA . ASN A 1 94 ? -0.955 14.518 10.890 1.00 91.81 94 ASN A CA 1
ATOM 788 C C . ASN A 1 94 ? -0.848 12.982 10.812 1.00 91.81 94 ASN A C 1
ATOM 790 O O . ASN A 1 94 ? -0.145 12.347 11.601 1.00 91.81 94 ASN A O 1
ATOM 794 N N . LYS A 1 95 ? -1.592 12.371 9.881 1.00 93.38 95 LYS A N 1
ATOM 795 C CA . LYS A 1 95 ? -1.603 10.925 9.641 1.00 93.38 95 LYS A CA 1
ATOM 796 C C . LYS A 1 95 ? -0.842 10.582 8.369 1.00 93.38 95 LYS A C 1
ATOM 798 O O . LYS A 1 95 ? -0.833 11.335 7.399 1.00 93.38 95 LYS A O 1
ATOM 803 N N . THR A 1 96 ? -0.250 9.394 8.362 1.00 96.12 96 THR A N 1
ATOM 804 C CA . THR A 1 96 ? 0.311 8.796 7.151 1.00 96.12 96 THR A CA 1
ATOM 805 C C . THR A 1 96 ? -0.805 8.169 6.324 1.00 96.12 96 THR A C 1
ATOM 807 O O . THR A 1 96 ? -1.544 7.313 6.819 1.00 96.12 96 THR A O 1
ATOM 810 N N . LEU A 1 97 ? -0.902 8.578 5.064 1.00 97.31 97 LEU A N 1
ATOM 811 C CA . LEU A 1 97 ? -1.770 7.976 4.061 1.00 97.31 97 LEU A CA 1
ATOM 812 C C . LEU A 1 97 ? -0.924 7.189 3.064 1.00 97.31 97 LEU A C 1
ATOM 814 O O . LEU A 1 97 ? 0.196 7.578 2.739 1.00 97.31 97 LEU A O 1
ATOM 818 N N . TYR A 1 98 ? -1.493 6.113 2.545 1.00 97.88 98 TYR A N 1
ATOM 819 C CA . TYR A 1 98 ? -0.980 5.376 1.403 1.00 97.88 98 TYR A CA 1
ATOM 820 C C . TYR A 1 98 ? -1.709 5.851 0.154 1.00 97.88 98 TYR A C 1
ATOM 822 O O . TYR A 1 98 ? -2.933 5.989 0.164 1.00 97.88 98 TYR A O 1
ATOM 830 N N . LYS A 1 99 ? -0.961 6.106 -0.915 1.00 96.75 99 LYS A N 1
ATOM 831 C CA . LYS A 1 99 ? -1.472 6.565 -2.206 1.00 96.75 99 LYS A CA 1
ATOM 832 C C . LYS A 1 99 ? -0.893 5.698 -3.318 1.00 96.75 99 LYS A C 1
ATOM 834 O O . LYS A 1 99 ? 0.276 5.330 -3.261 1.00 96.75 99 LYS A O 1
ATOM 839 N N . ILE A 1 100 ? -1.706 5.381 -4.322 1.00 95.56 100 ILE A N 1
ATOM 840 C CA . ILE A 1 100 ? -1.252 4.647 -5.506 1.00 95.56 100 ILE A CA 1
ATOM 841 C C . ILE A 1 100 ? -0.342 5.518 -6.389 1.00 95.56 100 ILE A C 1
ATOM 843 O O . ILE A 1 100 ? -0.570 6.723 -6.537 1.00 95.56 100 ILE A O 1
ATOM 847 N N . THR A 1 101 ? 0.687 4.913 -6.977 1.00 94.69 101 THR A N 1
ATOM 848 C CA . THR A 1 101 ? 1.563 5.545 -7.981 1.00 94.69 101 THR A CA 1
ATOM 849 C C . THR A 1 101 ? 1.073 5.249 -9.404 1.00 94.69 101 THR A C 1
ATOM 851 O O . THR A 1 101 ? 0.100 4.520 -9.596 1.00 94.69 101 THR A O 1
ATOM 854 N N . GLN A 1 102 ? 1.751 5.779 -10.429 1.00 89.88 102 GLN A N 1
ATOM 855 C CA . GLN A 1 102 ? 1.440 5.441 -11.827 1.00 89.88 102 GLN A CA 1
ATOM 856 C C . GLN A 1 102 ? 1.758 3.975 -12.157 1.00 89.88 102 GLN A C 1
ATOM 858 O O . GLN A 1 102 ? 1.097 3.361 -12.984 1.00 89.88 102 GLN A O 1
ATOM 863 N N . GLU A 1 103 ? 2.751 3.387 -11.504 1.00 88.75 103 GLU A N 1
ATOM 864 C CA . GLU A 1 103 ? 3.137 1.990 -11.676 1.00 88.75 103 GLU A CA 1
ATOM 865 C C . GLU A 1 103 ? 2.102 1.043 -11.052 1.00 88.75 103 GLU A C 1
ATOM 867 O O . GLU A 1 103 ? 1.875 -0.062 -11.556 1.00 88.75 103 GLU A O 1
ATOM 872 N N . GLY A 1 104 ? 1.453 1.482 -9.967 1.00 88.88 104 GLY A N 1
ATOM 873 C CA . GLY A 1 104 ? 0.412 0.733 -9.266 1.00 88.88 104 GLY A CA 1
ATOM 874 C C . GLY A 1 104 ? -0.931 0.678 -9.997 1.00 88.88 104 GLY A C 1
ATOM 875 O O . GLY A 1 104 ? -1.676 -0.280 -9.803 1.00 88.88 104 GLY A O 1
ATOM 876 N N . THR A 1 105 ? -1.244 1.642 -10.869 1.00 85.69 105 THR A N 1
ATOM 877 C CA . THR A 1 105 ? -2.520 1.673 -11.619 1.00 85.69 105 THR A CA 1
ATOM 878 C C . THR A 1 105 ? -2.592 0.645 -12.753 1.00 85.69 105 THR A C 1
ATOM 880 O O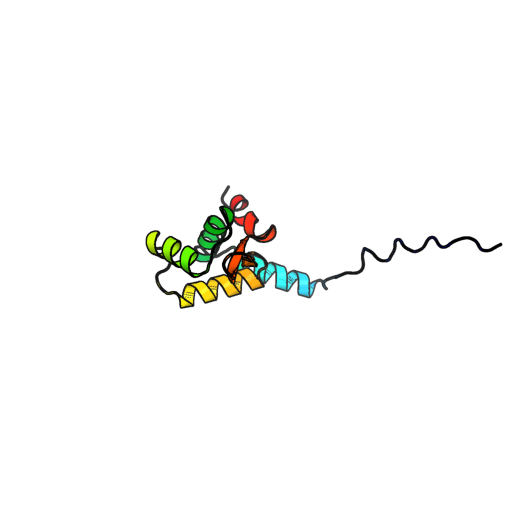 . THR A 1 105 ? -3.661 0.400 -13.306 1.00 85.69 105 THR A O 1
ATOM 883 N N . VAL A 1 106 ? -1.477 -0.014 -13.085 1.00 68.94 106 VAL A N 1
ATOM 884 C CA . VAL A 1 106 ? -1.387 -1.018 -14.164 1.00 68.94 106 VAL A CA 1
ATOM 885 C C . VAL A 1 106 ? -2.233 -2.272 -13.886 1.00 68.94 106 VAL A C 1
ATOM 887 O O . VAL A 1 106 ? -2.538 -3.025 -14.811 1.00 68.94 106 VAL A O 1
ATOM 890 N N . VAL A 1 107 ? -2.675 -2.480 -12.641 1.00 60.97 107 VAL A N 1
ATOM 891 C CA . VAL A 1 107 ? -3.542 -3.606 -12.249 1.00 60.97 107 VAL A CA 1
ATOM 892 C C . VAL A 1 107 ? -4.847 -3.658 -13.060 1.00 60.97 107 VAL A C 1
ATOM 894 O O . VAL A 1 107 ? -5.341 -4.755 -13.318 1.00 60.97 107 VAL A O 1
ATOM 897 N N . ASP A 1 108 ? -5.341 -2.521 -13.558 1.00 56.72 108 ASP A N 1
ATOM 898 C CA . ASP A 1 108 ? -6.567 -2.447 -14.370 1.00 56.72 108 ASP A CA 1
ATOM 899 C C . ASP A 1 108 ? -6.400 -2.974 -15.814 1.00 56.72 108 ASP A C 1
ATOM 901 O O . ASP A 1 108 ? -7.389 -3.194 -16.518 1.00 56.72 108 ASP A O 1
ATOM 905 N N . TYR A 1 109 ? -5.166 -3.177 -16.293 1.00 56.44 109 TYR A N 1
ATOM 906 C CA . TYR A 1 109 ? -4.890 -3.537 -17.693 1.00 56.44 109 TYR A CA 1
ATOM 907 C C . TYR A 1 109 ? -4.560 -5.017 -17.916 1.00 56.44 109 TYR A C 1
ATOM 909 O O . TYR A 1 109 ? -4.573 -5.461 -19.062 1.00 56.44 109 TYR A O 1
ATOM 917 N N . LEU A 1 110 ? -4.264 -5.777 -16.857 1.00 54.09 110 LEU A N 1
ATOM 918 C CA . LEU A 1 110 ? -3.825 -7.176 -16.968 1.00 54.09 110 LEU A CA 1
ATOM 919 C C . LEU A 1 110 ? -4.975 -8.200 -16.972 1.00 54.09 110 LEU A C 1
ATOM 921 O O . LEU A 1 110 ? -4.732 -9.352 -17.317 1.00 54.09 110 LEU A O 1
ATOM 925 N N . ASP A 1 111 ? -6.204 -7.785 -16.643 1.00 50.09 111 ASP A N 1
ATOM 926 C CA . ASP A 1 111 ? -7.389 -8.664 -16.584 1.00 50.09 111 ASP A CA 1
ATOM 927 C C . ASP A 1 111 ? -8.391 -8.424 -17.741 1.00 50.09 111 ASP A C 1
ATOM 929 O O . ASP A 1 111 ? -9.572 -8.751 -17.611 1.00 50.09 111 ASP A O 1
ATOM 933 N N . LYS A 1 112 ? -7.950 -7.843 -18.869 1.00 41.75 112 LYS A N 1
ATOM 934 C CA . LYS A 1 112 ? -8.771 -7.693 -20.090 1.00 41.75 112 LYS A CA 1
ATOM 935 C C . LYS A 1 112 ? -8.533 -8.794 -21.114 1.00 41.75 112 LYS A C 1
ATOM 937 O O . LYS A 1 112 ? -7.356 -9.152 -21.330 1.00 41.75 112 LYS A O 1
#

pLDDT: mean 82.26, std 19.97, range [33.41, 98.25]

InterPro domains:
  IPR036388 Winged helix-like DNA-binding domain superfamily [G3DSA:1.10.10.10] (7-112)
  IPR036390 Winged helix DNA-binding domain superfamily [SSF46785] (21-102)

Radius of gyration: 19.17 Å; chains: 1; bounding box: 50×50×38 Å